Protein AF-A0A3E0QIV7-F1 (afdb_monomer_lite)

Sequence (89 aa):
MKRLHDTELLSEVPELIFLNLDDSDESYSARNFMSDFSELSDFIRNKCKLILLSGSRNDDLKHEMLLQPSVVRFLDTPLDAYQLREFIV

Structure (mmCIF, N/CA/C/O backbone):
data_AF-A0A3E0QIV7-F1
#
_entry.id   AF-A0A3E0QIV7-F1
#
loop_
_atom_site.group_PDB
_atom_site.id
_atom_site.type_symbol
_atom_site.label_atom_id
_atom_site.label_alt_id
_atom_site.label_comp_id
_atom_site.label_asym_id
_atom_site.label_entity_id
_atom_site.label_seq_id
_atom_site.pdbx_PDB_ins_code
_atom_site.Cartn_x
_atom_site.Cartn_y
_atom_site.Cartn_z
_atom_site.occupancy
_atom_site.B_iso_or_equiv
_atom_site.auth_seq_id
_atom_site.auth_comp_id
_atom_site.auth_asym_id
_atom_site.auth_atom_id
_atom_site.pdbx_PDB_model_num
ATOM 1 N N . MET A 1 1 ? -34.107 21.457 19.775 1.00 37.50 1 MET A N 1
ATOM 2 C CA . MET A 1 1 ? -34.124 20.068 19.266 1.00 37.50 1 MET A CA 1
ATOM 3 C C . MET A 1 1 ? -32.972 19.908 18.282 1.00 37.50 1 MET A C 1
ATOM 5 O O . MET A 1 1 ? -33.045 20.463 17.194 1.00 37.50 1 MET A O 1
ATOM 9 N N . LYS A 1 2 ? -31.869 19.268 18.698 1.00 40.19 2 LYS A N 1
ATOM 10 C CA . LYS A 1 2 ? -30.707 18.991 17.834 1.00 40.19 2 LYS A CA 1
ATOM 11 C C . LYS A 1 2 ? -31.076 17.865 16.865 1.00 40.19 2 LYS A C 1
ATOM 13 O O . LYS A 1 2 ? -31.482 16.800 17.316 1.00 40.19 2 LYS A O 1
ATOM 18 N N . ARG A 1 3 ? -30.954 18.112 15.560 1.00 41.41 3 ARG A N 1
ATOM 19 C CA . ARG A 1 3 ? -31.056 17.080 14.523 1.00 41.41 3 ARG A CA 1
ATOM 20 C C . ARG A 1 3 ? -29.728 16.318 14.490 1.00 41.41 3 ARG A C 1
ATOM 22 O O . ARG A 1 3 ? -28.715 16.891 14.111 1.00 41.41 3 ARG A O 1
ATOM 29 N N . LEU A 1 4 ? -29.745 15.072 14.961 1.00 50.72 4 LEU A N 1
ATOM 30 C CA . LEU A 1 4 ? -28.725 14.058 14.689 1.00 50.72 4 LEU A CA 1
ATOM 31 C C . LEU A 1 4 ? -29.072 13.433 13.336 1.00 50.72 4 LEU A C 1
ATOM 33 O O . LEU A 1 4 ? -29.784 12.435 13.287 1.00 50.72 4 LEU A O 1
ATOM 37 N N . HIS A 1 5 ? -28.650 14.055 12.245 1.00 50.72 5 HIS A N 1
ATOM 38 C CA . HIS A 1 5 ? -28.666 13.407 10.940 1.00 50.72 5 HIS A CA 1
ATOM 39 C C . HIS A 1 5 ? -27.274 13.569 10.341 1.00 50.72 5 HIS A C 1
ATOM 41 O O . HIS A 1 5 ? -26.701 14.651 10.437 1.00 50.72 5 HIS A O 1
ATOM 47 N N . ASP A 1 6 ? -26.774 12.449 9.819 1.00 47.16 6 ASP A N 1
ATOM 48 C CA . ASP A 1 6 ? -25.497 12.242 9.127 1.00 47.16 6 ASP A CA 1
ATOM 49 C C . ASP A 1 6 ? -24.350 11.681 9.989 1.00 47.16 6 ASP A C 1
ATOM 51 O O . ASP A 1 6 ? -23.216 12.145 9.964 1.00 47.16 6 ASP A O 1
ATOM 55 N N . THR A 1 7 ? -24.621 10.607 10.737 1.00 49.53 7 THR A N 1
ATOM 56 C CA . THR A 1 7 ? -23.606 9.552 10.907 1.00 49.53 7 THR A CA 1
ATOM 57 C C . THR A 1 7 ? -23.654 8.654 9.674 1.00 49.53 7 THR A C 1
ATOM 59 O O . THR A 1 7 ? -24.518 7.777 9.598 1.00 49.53 7 THR A O 1
ATOM 62 N N . GLU A 1 8 ? -22.763 8.874 8.706 1.00 50.88 8 GLU A N 1
ATOM 63 C CA . GLU A 1 8 ? -22.458 7.848 7.704 1.00 50.88 8 GLU A CA 1
ATOM 64 C C . GLU A 1 8 ? -21.999 6.590 8.451 1.00 50.88 8 GLU A C 1
ATOM 66 O O . GLU A 1 8 ? -21.166 6.656 9.361 1.00 50.88 8 GLU A O 1
ATOM 71 N N . LEU A 1 9 ? -22.579 5.434 8.123 1.00 47.75 9 LEU A N 1
ATOM 72 C CA . LEU A 1 9 ? -22.005 4.171 8.569 1.00 47.75 9 LEU A CA 1
ATOM 73 C C . LEU A 1 9 ? -20.555 4.142 8.060 1.00 47.75 9 LEU A C 1
ATOM 75 O O . LEU A 1 9 ? -20.329 4.325 6.868 1.00 47.75 9 LEU A O 1
ATOM 79 N N . LEU A 1 10 ? -19.589 3.861 8.938 1.00 52.28 10 LEU A N 1
ATOM 80 C CA . LEU A 1 10 ? -18.203 3.486 8.604 1.00 52.28 10 LEU A CA 1
ATOM 81 C C . LEU A 1 10 ? -18.168 2.137 7.844 1.00 52.28 10 LEU A C 1
ATOM 83 O O . LEU A 1 10 ? -17.431 1.223 8.215 1.00 52.28 10 LEU A O 1
ATOM 87 N N . SER A 1 11 ? -19.039 1.945 6.849 1.00 53.31 11 SER A N 1
ATOM 88 C CA . SER A 1 11 ? -19.378 0.629 6.325 1.00 53.31 11 SER A CA 1
ATOM 89 C C . SER A 1 11 ? -18.210 -0.043 5.631 1.00 53.31 11 SER A C 1
ATOM 91 O O . SER A 1 11 ? -18.145 -1.263 5.690 1.00 53.31 11 SER A O 1
ATOM 93 N N . GLU A 1 12 ? -17.249 0.669 5.043 1.00 71.56 12 GLU A N 1
ATOM 94 C CA . GLU A 1 12 ? -16.237 -0.015 4.229 1.00 71.56 12 GLU A CA 1
ATOM 95 C C . GLU A 1 12 ? -14.851 0.608 4.381 1.00 71.56 12 GLU A C 1
ATOM 97 O O . GLU A 1 12 ? -14.262 1.116 3.435 1.00 71.56 12 GLU A O 1
ATOM 102 N N . VAL A 1 13 ? -14.281 0.535 5.592 1.00 82.56 13 VAL A N 1
ATOM 103 C CA . VAL A 1 13 ? -12.811 0.529 5.692 1.00 82.56 13 VAL A CA 1
ATOM 104 C C . VAL A 1 13 ? -12.310 -0.642 4.837 1.00 82.56 13 VAL A C 1
ATOM 106 O O . VAL A 1 13 ? -12.692 -1.779 5.153 1.00 82.56 13 VAL A O 1
ATOM 109 N N . PRO A 1 14 ? -11.504 -0.389 3.789 1.00 86.69 14 PRO A N 1
ATOM 110 C CA . PRO A 1 14 ? -11.031 -1.434 2.896 1.00 86.69 14 PRO A CA 1
ATOM 111 C C . PRO A 1 14 ? -10.164 -2.429 3.665 1.00 86.69 14 PRO A C 1
ATOM 113 O O . PRO A 1 14 ? -9.422 -2.062 4.575 1.00 86.69 14 PRO A O 1
ATOM 116 N N . GLU A 1 15 ? -10.264 -3.701 3.300 1.00 89.19 15 GLU A N 1
ATOM 117 C CA . GLU A 1 15 ? -9.420 -4.747 3.883 1.00 89.19 15 GLU A CA 1
ATOM 118 C C . GLU A 1 15 ? -8.030 -4.765 3.243 1.00 89.19 15 GLU A C 1
ATOM 120 O O . GLU A 1 15 ? -7.058 -5.166 3.882 1.00 89.19 15 GLU A O 1
ATOM 125 N N . LEU A 1 16 ? -7.927 -4.303 1.993 1.00 89.50 16 LEU A N 1
ATOM 126 C CA . LEU A 1 16 ? -6.717 -4.384 1.191 1.00 89.50 16 LEU A CA 1
ATOM 127 C C . 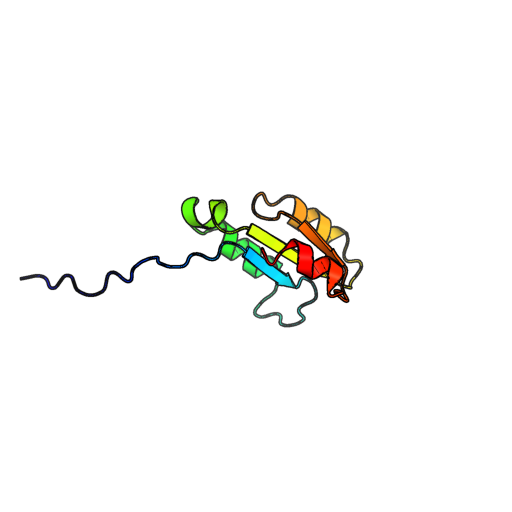LEU A 1 16 ? -6.571 -3.167 0.271 1.00 89.50 16 LEU A C 1
ATOM 129 O O . LEU A 1 16 ? -7.516 -2.792 -0.421 1.00 89.50 16 LEU A O 1
ATOM 133 N N . ILE A 1 17 ? -5.374 -2.587 0.2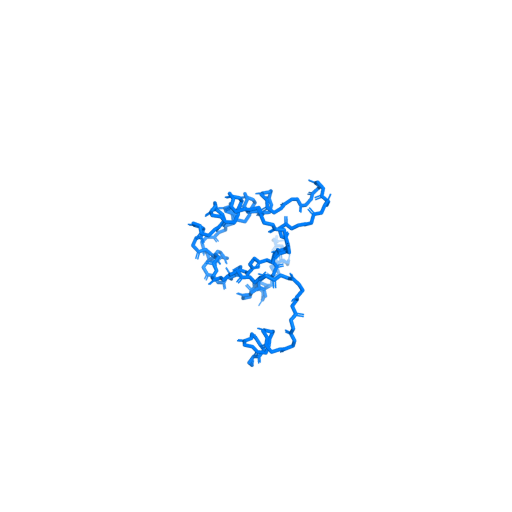31 1.00 91.12 17 ILE A N 1
ATOM 134 C CA . ILE A 1 17 ? -4.985 -1.525 -0.703 1.00 91.12 17 ILE A CA 1
ATOM 135 C C . ILE A 1 17 ? -3.718 -1.961 -1.432 1.00 91.12 17 ILE A C 1
ATOM 137 O O . ILE A 1 17 ? -2.753 -2.415 -0.815 1.00 91.12 17 ILE A O 1
ATOM 141 N N . PHE A 1 18 ? -3.711 -1.779 -2.748 1.00 90.81 18 PHE A N 1
ATOM 142 C CA . PHE A 1 18 ? -2.521 -1.926 -3.576 1.00 90.81 18 PHE A CA 1
ATOM 143 C C . PHE A 1 18 ? -1.886 -0.548 -3.763 1.00 90.81 18 PHE A C 1
ATOM 145 O O . PHE A 1 18 ? -2.497 0.338 -4.357 1.00 90.81 18 PHE A O 1
ATOM 152 N N . LEU A 1 19 ? -0.676 -0.366 -3.239 1.00 91.19 19 LEU A N 1
ATOM 153 C CA . LEU A 1 19 ? 0.072 0.885 -3.297 1.00 91.19 19 LEU A CA 1
ATOM 154 C C . LEU A 1 19 ? 1.210 0.759 -4.311 1.00 91.19 19 LEU A C 1
ATOM 156 O O . LEU A 1 19 ? 2.129 -0.036 -4.117 1.00 91.19 19 LEU A O 1
ATOM 160 N N . ASN A 1 20 ? 1.162 1.553 -5.379 1.00 89.50 20 ASN A N 1
ATOM 161 C CA . ASN A 1 20 ? 2.235 1.615 -6.365 1.00 89.50 20 ASN A CA 1
ATOM 162 C C . ASN A 1 20 ? 3.365 2.531 -5.877 1.00 89.50 20 ASN A C 1
ATOM 164 O O . ASN A 1 20 ? 3.145 3.713 -5.632 1.00 89.50 20 ASN A O 1
ATOM 168 N N . LEU A 1 21 ? 4.573 1.987 -5.737 1.00 88.50 21 LEU A N 1
ATOM 169 C CA . LEU A 1 21 ? 5.756 2.747 -5.328 1.00 88.50 21 LEU A CA 1
ATOM 170 C C . LEU A 1 21 ? 6.384 3.528 -6.481 1.00 88.50 21 LEU A C 1
ATOM 172 O O . LEU A 1 21 ? 7.114 4.483 -6.230 1.00 88.50 21 LEU A O 1
ATOM 176 N N . ASP A 1 22 ? 6.113 3.122 -7.720 1.00 85.12 22 ASP A N 1
ATOM 177 C CA . ASP A 1 22 ? 6.669 3.761 -8.914 1.00 85.12 22 ASP A CA 1
ATOM 178 C C . ASP A 1 22 ? 5.742 4.840 -9.481 1.00 85.12 22 ASP A C 1
ATOM 180 O O . ASP A 1 22 ? 5.941 5.289 -10.611 1.00 85.12 22 ASP A O 1
ATOM 184 N N . ASP A 1 23 ? 4.702 5.226 -8.737 1.00 79.06 23 ASP A N 1
ATOM 185 C CA . ASP A 1 23 ? 3.824 6.303 -9.169 1.00 79.06 23 ASP A CA 1
ATOM 186 C C . ASP A 1 23 ? 4.616 7.615 -9.252 1.00 79.06 23 ASP A C 1
ATOM 188 O O . ASP A 1 23 ? 5.284 8.030 -8.303 1.00 79.06 23 ASP A O 1
ATOM 192 N N . SER A 1 24 ? 4.585 8.235 -10.430 1.00 68.62 24 SER A N 1
ATOM 193 C CA . SER A 1 24 ? 5.326 9.459 -10.732 1.00 68.62 24 SER A CA 1
ATOM 194 C C . SER A 1 24 ? 4.560 10.729 -10.356 1.00 68.62 24 SER A C 1
ATOM 196 O O . SER A 1 24 ? 5.081 11.824 -10.561 1.00 68.62 24 SER A O 1
ATOM 198 N N . ASP A 1 25 ? 3.325 10.613 -9.856 1.00 76.38 25 ASP A N 1
ATOM 199 C CA . ASP A 1 25 ? 2.578 11.765 -9.356 1.00 76.38 25 ASP A CA 1
ATOM 200 C C . ASP A 1 25 ? 3.125 12.208 -7.989 1.00 76.38 25 ASP A C 1
ATOM 202 O O . ASP A 1 25 ? 2.869 11.599 -6.949 1.00 76.38 25 ASP A O 1
ATOM 206 N N . GLU A 1 26 ? 3.875 13.311 -7.986 1.00 67.38 26 GLU A N 1
ATOM 207 C CA . GLU A 1 26 ? 4.441 13.912 -6.771 1.00 67.38 26 GLU A CA 1
ATOM 208 C C . GLU A 1 26 ? 3.365 14.301 -5.743 1.00 67.38 26 GLU A C 1
ATOM 210 O O . GLU A 1 26 ? 3.638 14.333 -4.539 1.00 67.38 26 GLU A O 1
ATOM 215 N N . SER A 1 27 ? 2.132 14.547 -6.197 1.00 70.06 27 SER A N 1
ATOM 216 C CA . SER A 1 27 ? 0.991 14.876 -5.337 1.00 70.06 27 SER A CA 1
ATOM 217 C C . SER A 1 27 ? 0.544 13.676 -4.497 1.00 70.06 27 SER A C 1
ATOM 219 O O . SER A 1 27 ? -0.008 13.860 -3.414 1.00 70.06 27 SER A O 1
ATOM 221 N N . TYR A 1 28 ? 0.818 12.457 -4.972 1.00 70.81 28 TYR A N 1
ATOM 222 C CA . TYR A 1 28 ? 0.446 11.186 -4.350 1.00 70.81 28 TYR A CA 1
ATOM 223 C C . TYR A 1 28 ? 1.640 10.227 -4.300 1.00 70.81 28 TYR A C 1
ATOM 225 O O . TYR A 1 28 ? 1.574 9.079 -4.734 1.00 70.81 28 TYR A O 1
ATOM 233 N N . SER A 1 29 ? 2.752 10.680 -3.719 1.00 85.19 29 SER A N 1
ATOM 234 C CA . SER A 1 29 ? 3.877 9.777 -3.475 1.00 85.19 29 SER A CA 1
ATOM 235 C C . SER A 1 29 ? 3.519 8.703 -2.438 1.00 85.19 29 SER A C 1
ATOM 237 O O . SER A 1 29 ? 2.836 8.970 -1.443 1.00 85.19 29 SER A O 1
ATOM 239 N N . ALA A 1 30 ? 4.055 7.491 -2.610 1.00 86.75 30 ALA A N 1
ATOM 240 C CA . ALA A 1 30 ? 3.877 6.400 -1.649 1.00 86.75 30 ALA A CA 1
ATOM 241 C C . ALA A 1 30 ? 4.337 6.779 -0.228 1.00 86.75 30 ALA A C 1
ATOM 243 O O . ALA A 1 30 ? 3.744 6.340 0.753 1.00 86.75 30 ALA A O 1
ATOM 244 N N . ARG A 1 31 ? 5.360 7.637 -0.104 1.00 87.69 31 ARG A N 1
ATOM 245 C CA . ARG A 1 31 ? 5.825 8.160 1.191 1.00 87.69 31 ARG A CA 1
ATOM 246 C C . ARG A 1 31 ? 4.766 9.033 1.863 1.00 87.69 31 ARG A C 1
ATOM 248 O O . ARG A 1 31 ? 4.507 8.846 3.048 1.00 87.69 31 ARG A O 1
ATOM 255 N N . ASN A 1 32 ? 4.142 9.939 1.111 1.00 89.12 32 ASN A N 1
ATOM 256 C CA . ASN A 1 32 ? 3.088 10.809 1.637 1.00 89.12 32 ASN A CA 1
ATOM 257 C C . ASN A 1 32 ? 1.872 9.981 2.057 1.00 89.12 32 ASN A C 1
ATOM 259 O O . ASN A 1 32 ? 1.416 10.111 3.187 1.00 89.12 32 ASN A O 1
ATOM 263 N N . PHE A 1 33 ? 1.439 9.041 1.208 1.00 91.00 33 PHE A N 1
ATOM 264 C CA . PHE A 1 33 ? 0.354 8.123 1.556 1.00 91.00 33 PHE A CA 1
ATOM 265 C C . PHE A 1 33 ? 0.637 7.376 2.862 1.00 91.00 33 PHE A C 1
ATOM 267 O O . PHE A 1 33 ? -0.234 7.269 3.718 1.00 91.00 33 PHE A O 1
ATOM 274 N N . MET A 1 34 ? 1.856 6.862 3.036 1.00 90.19 34 MET A N 1
ATOM 275 C CA . MET A 1 34 ? 2.219 6.112 4.237 1.00 90.19 34 MET A CA 1
ATOM 276 C C . MET A 1 34 ? 2.287 6.995 5.481 1.00 90.19 34 MET A C 1
ATOM 278 O O . MET A 1 34 ? 1.884 6.544 6.553 1.00 90.19 34 MET A O 1
ATOM 282 N N . SER A 1 35 ? 2.731 8.247 5.338 1.00 90.44 35 SER A N 1
ATOM 283 C CA . SER A 1 35 ? 2.653 9.247 6.405 1.00 90.44 35 SER A CA 1
ATOM 284 C C . SER A 1 35 ? 1.202 9.463 6.832 1.00 90.44 35 SER A C 1
ATOM 286 O O . SER A 1 35 ? 0.873 9.231 7.993 1.00 90.44 35 SER A O 1
ATOM 288 N N . ASP A 1 36 ? 0.316 9.777 5.889 1.00 91.44 36 ASP A N 1
ATOM 289 C CA . ASP A 1 36 ? -1.101 10.046 6.160 1.00 91.44 36 ASP A CA 1
ATOM 290 C C . ASP A 1 36 ? -1.812 8.810 6.733 1.00 91.44 36 ASP A C 1
ATOM 292 O O . ASP A 1 36 ? -2.564 8.884 7.707 1.00 91.44 36 ASP A O 1
ATOM 296 N N . PHE A 1 37 ? -1.524 7.629 6.181 1.00 91.88 37 PHE A N 1
ATOM 297 C CA . PHE A 1 37 ? -2.056 6.357 6.662 1.00 91.88 37 PHE A CA 1
ATOM 298 C C . PHE A 1 37 ? -1.608 6.058 8.098 1.00 91.88 37 PHE A C 1
ATOM 300 O O . PHE A 1 37 ? -2.382 5.521 8.896 1.00 91.88 37 PHE A O 1
ATOM 307 N N . SER A 1 38 ? -0.374 6.426 8.455 1.00 90.88 38 SER A N 1
ATOM 308 C CA . SER A 1 38 ? 0.145 6.264 9.813 1.00 90.88 38 SER A CA 1
ATOM 309 C C . SER A 1 38 ? -0.549 7.167 10.831 1.00 90.88 38 SER A C 1
ATOM 311 O O . SER A 1 38 ? -0.507 6.857 12.015 1.00 90.88 38 SER A O 1
ATOM 313 N N . GLU A 1 39 ? -1.252 8.218 10.409 1.00 93.38 39 GLU A N 1
ATOM 314 C CA . GLU A 1 39 ? -2.015 9.102 11.300 1.00 93.38 39 GLU A CA 1
ATOM 315 C C . GLU A 1 39 ? -3.463 8.624 11.524 1.00 93.38 39 GLU A C 1
ATOM 317 O O . GLU A 1 39 ? -4.139 9.081 12.450 1.00 93.38 39 GLU A O 1
ATOM 322 N N . LEU A 1 40 ? -3.942 7.659 10.730 1.00 91.38 40 LEU A N 1
ATOM 323 C CA . LEU A 1 40 ? -5.288 7.093 10.865 1.00 91.38 40 LEU A CA 1
ATOM 324 C C . LEU A 1 40 ? -5.463 6.310 12.171 1.00 91.38 40 LEU A C 1
ATOM 326 O O . LEU A 1 40 ? -4.512 5.826 12.768 1.00 91.38 40 LEU A O 1
ATOM 330 N N . SER A 1 41 ? -6.705 6.120 12.619 1.00 92.00 41 SER A N 1
ATOM 331 C CA . SER A 1 41 ? -6.971 5.350 13.845 1.00 92.00 41 SER A CA 1
ATOM 332 C C . SER A 1 41 ? -6.412 3.918 13.791 1.00 92.00 41 SER A C 1
ATOM 334 O O . SER A 1 41 ? -6.406 3.283 12.732 1.00 92.00 41 SER A O 1
ATOM 336 N N . ASP A 1 42 ? -6.050 3.361 14.953 1.00 90.06 42 ASP A N 1
ATOM 337 C CA . ASP A 1 42 ? -5.643 1.952 15.082 1.00 90.06 42 ASP A CA 1
ATOM 338 C C . ASP A 1 42 ? -6.660 0.988 14.469 1.00 90.06 42 ASP A C 1
ATOM 340 O O . ASP A 1 42 ? -6.283 -0.013 13.868 1.00 90.06 42 ASP A O 1
ATOM 344 N N . PHE A 1 43 ? -7.955 1.297 14.586 1.00 90.06 43 PHE A N 1
ATOM 345 C CA . PHE A 1 43 ? -9.017 0.502 13.976 1.00 90.06 43 PHE A CA 1
ATOM 346 C C . PHE A 1 43 ? -8.827 0.367 12.458 1.00 90.06 43 PHE A C 1
ATOM 348 O O . PHE A 1 43 ? -8.885 -0.743 11.929 1.00 90.06 43 PHE A O 1
ATOM 355 N N . ILE A 1 44 ? -8.550 1.479 11.771 1.00 90.06 44 ILE A N 1
ATOM 356 C CA . ILE A 1 44 ? -8.347 1.494 10.319 1.00 90.06 44 ILE A CA 1
ATOM 357 C C . ILE A 1 44 ? -7.050 0.774 9.955 1.00 90.06 44 ILE A C 1
ATOM 359 O O . ILE A 1 44 ? -7.075 -0.125 9.118 1.00 90.06 44 ILE A O 1
ATOM 363 N N . ARG A 1 45 ? -5.936 1.106 10.619 1.00 91.62 45 ARG A N 1
ATOM 364 C CA . ARG A 1 45 ? -4.622 0.505 10.326 1.00 91.62 45 ARG A CA 1
ATOM 365 C C . ARG A 1 45 ? -4.587 -1.002 10.590 1.00 91.62 45 ARG A C 1
ATOM 367 O O . ARG A 1 45 ? -3.931 -1.749 9.874 1.00 91.62 45 ARG A O 1
ATOM 374 N N . ASN A 1 46 ? -5.325 -1.475 11.592 1.00 89.94 46 ASN A N 1
ATOM 375 C CA . ASN A 1 46 ? -5.401 -2.904 11.886 1.00 89.94 46 ASN A CA 1
ATOM 376 C C . ASN A 1 46 ? -6.266 -3.661 10.874 1.00 89.94 46 ASN A C 1
ATOM 378 O O . ASN A 1 46 ? -5.917 -4.793 10.523 1.00 89.94 46 ASN A O 1
ATOM 382 N N . LYS A 1 47 ? -7.359 -3.046 10.401 1.00 89.88 47 LYS A N 1
ATOM 383 C CA . LYS A 1 47 ? -8.283 -3.649 9.433 1.00 89.88 47 LYS A CA 1
ATOM 384 C C . LYS A 1 47 ? -7.746 -3.620 7.997 1.00 89.88 47 LYS A C 1
ATOM 386 O O . LYS A 1 47 ? -7.919 -4.599 7.282 1.00 89.88 47 LYS A O 1
ATOM 391 N N . CYS A 1 48 ? -7.086 -2.539 7.594 1.00 91.69 48 CYS A N 1
ATOM 392 C CA . CYS A 1 48 ? -6.608 -2.339 6.230 1.00 91.69 48 CYS A CA 1
ATOM 393 C C . CYS A 1 48 ? -5.168 -2.832 6.056 1.00 91.69 48 CYS A C 1
ATOM 395 O O . CYS A 1 48 ? -4.251 -2.351 6.722 1.00 91.69 48 CYS A O 1
ATOM 397 N N . LYS A 1 49 ? -4.952 -3.767 5.130 1.00 91.75 49 LYS A N 1
ATOM 398 C CA . LYS A 1 49 ? -3.628 -4.267 4.747 1.00 91.75 49 LYS A CA 1
ATOM 399 C C . LYS A 1 49 ? -3.143 -3.607 3.465 1.00 91.75 49 LYS A C 1
ATOM 401 O O . LYS A 1 49 ? -3.933 -3.263 2.593 1.00 91.75 49 LYS A O 1
ATOM 406 N N . LEU A 1 50 ? -1.833 -3.443 3.346 1.00 93.31 50 LEU A N 1
ATOM 407 C CA . LEU A 1 50 ? -1.184 -2.802 2.211 1.00 93.31 50 LEU A CA 1
ATOM 408 C C . LEU A 1 50 ? -0.328 -3.819 1.455 1.00 93.31 50 LEU A C 1
ATOM 410 O O . LEU A 1 50 ? 0.454 -4.566 2.053 1.00 93.31 50 LEU A O 1
ATOM 414 N N . ILE A 1 51 ? -0.462 -3.824 0.134 1.00 91.56 51 ILE A N 1
ATOM 415 C CA . ILE A 1 51 ? 0.412 -4.547 -0.788 1.00 91.56 51 ILE A CA 1
ATOM 416 C C . ILE A 1 51 ? 1.169 -3.521 -1.607 1.00 91.56 51 ILE A C 1
ATOM 418 O O . ILE A 1 51 ? 0.563 -2.679 -2.263 1.00 91.56 51 ILE A O 1
ATOM 422 N N . LEU A 1 52 ? 2.490 -3.613 -1.590 1.00 91.50 52 LEU A N 1
ATOM 423 C CA . LEU A 1 52 ? 3.344 -2.720 -2.359 1.00 91.50 52 LEU A CA 1
ATOM 424 C C . LEU A 1 52 ? 3.562 -3.282 -3.761 1.00 91.50 52 LEU A C 1
ATOM 426 O O . LEU A 1 52 ? 3.862 -4.467 -3.906 1.00 91.50 52 LEU A O 1
ATOM 430 N N . LEU A 1 53 ? 3.443 -2.431 -4.771 1.00 90.94 53 LEU A N 1
ATOM 431 C CA . LEU A 1 53 ? 3.726 -2.741 -6.167 1.00 90.94 53 LEU A CA 1
ATOM 432 C C . LEU A 1 53 ? 4.923 -1.914 -6.624 1.00 90.94 53 LEU A C 1
ATOM 434 O O . LEU A 1 53 ? 4.948 -0.707 -6.400 1.00 90.94 53 LEU A O 1
ATOM 438 N N . SER A 1 54 ? 5.902 -2.533 -7.272 1.00 89.56 54 SER A N 1
ATOM 439 C CA . SER A 1 54 ? 6.977 -1.795 -7.944 1.00 89.56 54 SER A CA 1
ATOM 440 C C . SER A 1 54 ? 7.611 -2.662 -9.025 1.00 89.56 54 SER A C 1
ATOM 442 O O . SER A 1 54 ? 7.777 -3.862 -8.855 1.00 89.56 54 SER A O 1
ATOM 444 N N . GLY A 1 55 ? 7.899 -2.085 -10.183 1.00 84.75 55 GLY A N 1
ATOM 445 C CA . GLY A 1 55 ? 8.792 -2.615 -11.211 1.00 84.75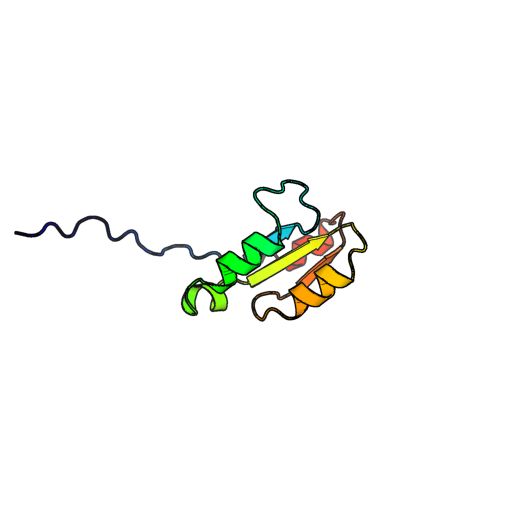 55 GLY A CA 1
ATOM 446 C C . GLY A 1 55 ? 10.198 -2.004 -11.158 1.00 84.75 55 GLY A C 1
ATOM 447 O O . GLY A 1 55 ? 11.083 -2.456 -11.887 1.00 84.75 55 GLY A O 1
ATOM 448 N N . SER A 1 56 ? 10.431 -0.987 -10.319 1.00 76.31 56 SER A N 1
ATOM 449 C CA . SER A 1 56 ? 11.752 -0.393 -10.113 1.00 76.31 56 SER A CA 1
ATOM 450 C C . SER A 1 56 ? 12.536 -1.085 -8.988 1.00 76.31 56 SER A C 1
ATOM 452 O O . SER A 1 56 ? 11.988 -1.601 -8.018 1.00 76.31 56 SER A O 1
ATOM 454 N N . ARG A 1 57 ? 13.871 -1.097 -9.099 1.00 68.19 57 ARG A N 1
ATOM 455 C CA . ARG A 1 57 ? 14.774 -1.633 -8.060 1.00 68.19 57 ARG A CA 1
ATOM 456 C C . ARG A 1 57 ? 15.096 -0.593 -6.985 1.00 68.19 57 ARG A C 1
ATOM 458 O O . ARG A 1 57 ? 16.262 -0.389 -6.651 1.00 68.19 57 ARG A O 1
ATOM 465 N N . ASN A 1 58 ? 14.093 0.128 -6.490 1.00 76.75 58 ASN A N 1
ATOM 466 C CA . ASN A 1 58 ? 14.301 1.046 -5.372 1.00 76.75 58 ASN A CA 1
ATOM 467 C C . ASN A 1 58 ? 14.287 0.269 -4.046 1.00 76.75 58 ASN A C 1
ATOM 469 O O . ASN A 1 58 ? 13.310 0.290 -3.292 1.00 76.75 58 ASN A O 1
ATOM 473 N N . ASP A 1 59 ? 15.377 -0.461 -3.802 1.00 81.50 59 ASP A N 1
ATOM 474 C CA . ASP A 1 59 ? 15.508 -1.375 -2.664 1.00 81.50 59 ASP A CA 1
ATOM 475 C C . ASP A 1 59 ? 15.427 -0.642 -1.314 1.00 81.50 59 ASP A C 1
ATOM 477 O O . ASP A 1 59 ? 14.883 -1.193 -0.356 1.00 81.50 59 ASP A O 1
ATOM 481 N N . ASP A 1 60 ? 15.871 0.617 -1.249 1.00 85.44 60 ASP A N 1
ATOM 482 C CA . ASP A 1 60 ? 15.824 1.433 -0.031 1.00 85.44 60 ASP A CA 1
ATOM 483 C C . ASP A 1 60 ? 14.384 1.784 0.361 1.00 85.44 60 ASP A C 1
ATOM 485 O O . ASP A 1 60 ? 13.967 1.543 1.497 1.00 85.44 60 ASP A O 1
ATOM 489 N N . LEU A 1 61 ? 13.590 2.298 -0.589 1.00 84.38 61 LEU A N 1
ATOM 490 C CA . LEU A 1 61 ? 12.175 2.603 -0.352 1.00 84.38 61 LEU A CA 1
ATOM 491 C C . LEU A 1 61 ? 11.396 1.330 -0.012 1.00 84.38 61 LEU A C 1
ATOM 493 O O . LEU A 1 61 ? 10.575 1.325 0.903 1.00 84.38 61 LEU A O 1
ATOM 497 N N . LYS A 1 62 ? 11.673 0.232 -0.718 1.00 84.94 62 LYS A N 1
ATOM 498 C CA . LYS A 1 62 ? 11.066 -1.069 -0.434 1.00 84.94 62 LYS A CA 1
ATOM 499 C C . LYS A 1 62 ? 11.372 -1.527 0.991 1.00 84.94 62 LYS A C 1
ATOM 501 O O . LYS A 1 62 ? 10.458 -1.946 1.697 1.00 84.94 62 LYS A O 1
ATOM 506 N N . HIS A 1 63 ? 12.631 -1.440 1.419 1.00 87.38 63 HIS A N 1
ATOM 507 C CA . HIS A 1 63 ? 13.036 -1.848 2.760 1.00 87.38 63 HIS A CA 1
ATOM 508 C C . HIS A 1 63 ? 12.361 -0.997 3.837 1.00 87.38 63 HIS A C 1
ATOM 510 O O . HIS A 1 63 ? 11.814 -1.547 4.788 1.00 87.38 63 HIS A O 1
ATOM 516 N N . GLU A 1 64 ? 12.328 0.323 3.653 1.00 88.88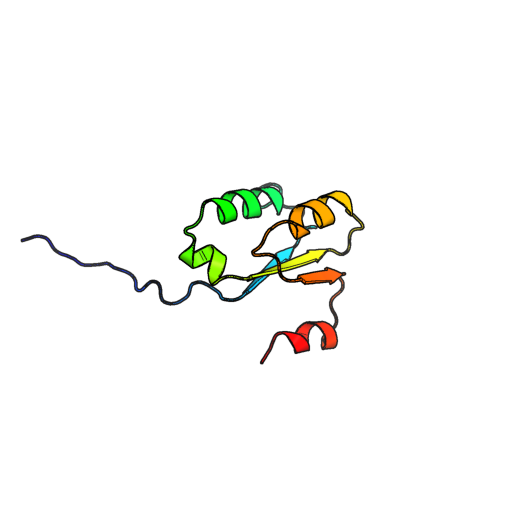 64 GLU A N 1
ATOM 517 C CA . GLU A 1 64 ? 11.647 1.251 4.557 1.00 88.88 64 GLU A CA 1
ATOM 518 C C . GLU A 1 64 ? 10.157 0.916 4.712 1.00 88.88 64 GLU A C 1
ATOM 520 O O . GLU A 1 64 ? 9.643 0.844 5.830 1.00 88.88 64 GLU A O 1
ATOM 525 N N . MET A 1 65 ? 9.463 0.664 3.600 1.00 88.31 65 MET A N 1
ATOM 526 C CA . MET A 1 65 ? 8.023 0.408 3.611 1.00 88.31 65 MET A CA 1
ATOM 527 C C . MET A 1 65 ? 7.670 -0.968 4.185 1.00 88.31 65 MET A C 1
ATOM 529 O O . MET A 1 65 ? 6.638 -1.113 4.834 1.00 88.31 65 MET A O 1
ATOM 533 N N . LEU A 1 66 ? 8.537 -1.972 4.028 1.00 86.75 66 LEU A N 1
ATOM 534 C CA . LEU A 1 66 ? 8.343 -3.301 4.622 1.00 86.75 66 LEU A CA 1
ATOM 535 C C . LEU A 1 66 ? 8.419 -3.312 6.157 1.00 86.75 66 LEU A C 1
ATOM 537 O O . LEU A 1 66 ? 7.956 -4.268 6.774 1.00 86.75 66 LEU A O 1
ATOM 541 N N . LEU A 1 67 ? 8.969 -2.269 6.788 1.00 88.56 67 LEU A N 1
ATOM 542 C CA . LEU A 1 67 ? 8.976 -2.138 8.250 1.00 88.56 67 LEU A CA 1
ATOM 543 C C . LEU A 1 67 ? 7.602 -1.751 8.819 1.00 88.56 67 LEU A C 1
ATOM 545 O O . LEU A 1 67 ? 7.394 -1.816 10.031 1.00 88.56 67 LEU A O 1
ATOM 549 N N . GLN A 1 68 ? 6.663 -1.337 7.966 1.00 88.38 68 GLN A N 1
ATOM 550 C CA . GLN A 1 68 ? 5.352 -0.860 8.385 1.00 88.38 68 GLN A CA 1
ATOM 551 C C . GLN A 1 68 ? 4.416 -2.046 8.676 1.00 88.38 68 GLN A C 1
ATOM 553 O O . GLN A 1 68 ? 4.175 -2.854 7.780 1.00 88.38 68 GLN A O 1
ATOM 558 N N . PRO A 1 69 ? 3.803 -2.147 9.875 1.00 88.75 69 PRO A N 1
ATOM 559 C CA . PRO A 1 69 ? 3.001 -3.318 10.268 1.00 88.75 69 PRO A CA 1
ATOM 560 C C . PRO A 1 69 ? 1.791 -3.614 9.374 1.00 88.75 69 PRO A C 1
ATOM 562 O O . PRO A 1 69 ? 1.274 -4.731 9.359 1.00 88.75 69 PRO A O 1
ATOM 565 N N . SER A 1 70 ? 1.306 -2.600 8.660 1.00 91.69 70 SER A N 1
ATOM 566 C CA . SER A 1 70 ? 0.148 -2.717 7.770 1.00 91.69 70 SER A CA 1
ATOM 567 C C . SER A 1 70 ? 0.533 -3.266 6.396 1.00 91.69 70 SER A C 1
ATOM 569 O O . SER A 1 70 ? -0.342 -3.725 5.666 1.00 91.69 70 SER A O 1
ATOM 571 N N . VAL A 1 71 ? 1.824 -3.261 6.048 1.00 92.62 71 VAL A N 1
ATOM 572 C CA . VAL A 1 71 ? 2.344 -3.835 4.806 1.00 92.62 71 VAL A CA 1
ATOM 573 C C . VAL A 1 71 ? 2.504 -5.339 4.976 1.00 92.62 71 VAL A C 1
ATOM 575 O O . VAL A 1 71 ? 3.273 -5.811 5.806 1.00 92.62 71 VAL A O 1
ATOM 578 N N . VAL A 1 72 ? 1.770 -6.106 4.171 1.00 91.62 72 VAL A N 1
ATOM 579 C CA . VAL A 1 72 ? 1.740 -7.574 4.280 1.00 91.62 72 VAL A CA 1
ATOM 580 C C . VAL A 1 72 ? 2.516 -8.271 3.175 1.00 91.62 72 VAL A C 1
ATOM 582 O O . VAL A 1 72 ? 2.897 -9.433 3.327 1.00 91.62 72 VAL A O 1
ATOM 585 N N . ARG A 1 73 ? 2.732 -7.596 2.042 1.00 88.25 73 ARG A N 1
ATOM 586 C CA . ARG A 1 73 ? 3.422 -8.183 0.896 1.00 88.25 73 ARG A CA 1
ATOM 587 C C . ARG A 1 73 ? 3.932 -7.118 -0.067 1.00 88.25 73 ARG A C 1
ATOM 589 O O . ARG A 1 73 ? 3.418 -6.005 -0.124 1.00 88.25 73 ARG A O 1
ATOM 596 N N . PHE A 1 74 ? 4.914 -7.517 -0.859 1.00 88.94 74 PHE A N 1
ATOM 597 C CA . PHE A 1 74 ? 5.424 -6.777 -1.997 1.00 88.94 74 PHE A CA 1
ATOM 598 C C . PHE A 1 74 ? 5.278 -7.633 -3.262 1.00 88.94 74 PHE A C 1
ATOM 600 O O . PHE A 1 74 ? 5.543 -8.836 -3.211 1.00 88.94 74 PHE A O 1
ATOM 607 N N . LEU A 1 75 ? 4.879 -7.023 -4.377 1.00 88.44 75 LEU A N 1
ATOM 608 C CA . LEU A 1 75 ? 4.782 -7.660 -5.686 1.00 88.44 75 LEU A CA 1
ATOM 609 C C . LEU A 1 75 ? 5.624 -6.891 -6.710 1.00 88.44 75 LEU A C 1
ATOM 611 O O . LEU A 1 75 ? 5.433 -5.691 -6.916 1.00 88.44 75 LEU A O 1
ATOM 615 N N . ASP A 1 76 ? 6.533 -7.612 -7.365 1.00 88.25 76 ASP A N 1
ATOM 616 C CA . ASP A 1 76 ? 7.292 -7.089 -8.497 1.00 88.25 76 ASP A CA 1
ATOM 617 C C . ASP A 1 76 ? 6.382 -6.998 -9.730 1.00 88.25 76 ASP A C 1
ATOM 619 O O . ASP A 1 76 ? 5.729 -7.976 -10.100 1.00 88.25 76 ASP A O 1
ATOM 623 N N . THR A 1 77 ? 6.330 -5.827 -10.365 1.00 86.69 77 THR A N 1
ATOM 624 C CA . THR A 1 77 ? 5.571 -5.624 -11.609 1.00 86.69 77 THR A CA 1
ATOM 625 C C . THR A 1 77 ? 6.448 -5.902 -12.846 1.00 86.69 77 THR A C 1
ATOM 627 O O . THR A 1 77 ? 7.669 -5.739 -12.772 1.00 86.69 77 THR A O 1
ATOM 630 N N . PRO A 1 78 ? 5.875 -6.316 -13.999 1.00 86.81 78 PRO A N 1
ATOM 631 C CA . PRO A 1 78 ? 4.445 -6.471 -14.285 1.00 86.81 78 PRO A CA 1
ATOM 632 C C . PRO 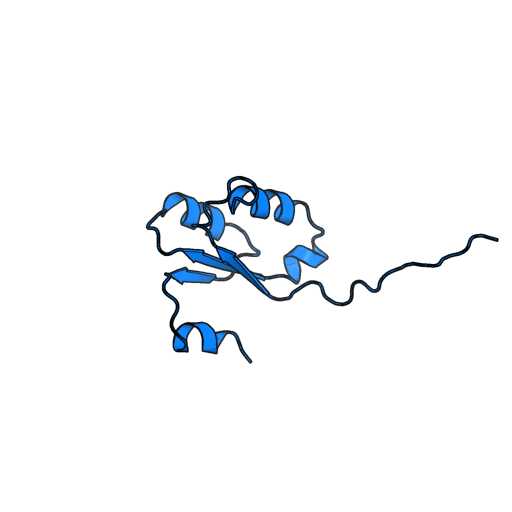A 1 78 ? 3.813 -7.656 -13.547 1.00 86.81 78 PRO A C 1
ATOM 634 O O . PRO A 1 78 ? 4.418 -8.718 -13.439 1.00 86.81 78 PRO A O 1
ATOM 637 N N . LEU A 1 79 ? 2.580 -7.463 -13.067 1.00 84.31 79 LEU A N 1
ATOM 638 C CA . LEU A 1 79 ? 1.818 -8.515 -12.394 1.00 84.31 79 LEU A CA 1
ATOM 639 C C . LEU A 1 79 ? 1.217 -9.478 -13.414 1.00 84.31 79 LEU A C 1
ATOM 641 O O . LEU A 1 79 ? 0.625 -9.044 -14.407 1.00 84.31 79 LEU A O 1
ATOM 645 N N . ASP A 1 80 ? 1.294 -10.773 -13.134 1.00 82.56 80 ASP A N 1
ATOM 646 C CA . ASP A 1 80 ? 0.543 -11.785 -13.866 1.00 82.56 80 ASP A CA 1
ATOM 647 C C . ASP A 1 80 ? -0.752 -12.198 -13.133 1.00 82.56 80 ASP A C 1
ATOM 649 O O . ASP A 1 80 ? -0.962 -11.957 -11.939 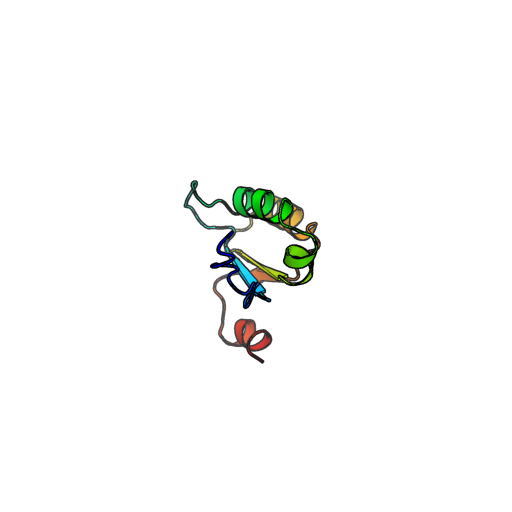1.00 82.56 80 ASP A O 1
ATOM 653 N N . ALA A 1 81 ? -1.668 -12.827 -13.874 1.00 80.31 81 ALA A N 1
ATOM 654 C CA . ALA A 1 81 ? -2.959 -13.260 -13.339 1.00 80.31 81 ALA A CA 1
ATOM 655 C C . ALA A 1 81 ? -2.837 -14.349 -12.256 1.00 80.31 81 ALA A C 1
ATOM 657 O O . ALA A 1 81 ? -3.780 -14.555 -11.492 1.00 80.31 81 ALA A O 1
ATOM 658 N N . TYR A 1 82 ? -1.709 -15.060 -12.190 1.00 80.00 82 TYR A N 1
ATOM 659 C CA . TYR A 1 82 ? -1.455 -16.065 -11.165 1.00 80.00 82 TYR A CA 1
ATOM 660 C C . TYR A 1 82 ? -1.096 -15.393 -9.834 1.00 80.00 82 TYR A C 1
ATOM 662 O O . TYR A 1 82 ? -1.684 -15.729 -8.809 1.00 80.00 82 TYR A O 1
ATOM 670 N N . GLN A 1 83 ? -0.231 -14.377 -9.864 1.00 75.44 83 GLN A N 1
ATOM 671 C CA . GLN A 1 83 ? 0.123 -13.564 -8.701 1.00 75.44 83 GLN A CA 1
ATOM 672 C C . GLN A 1 83 ? -1.104 -12.866 -8.101 1.00 75.44 83 GLN A C 1
ATOM 674 O O . GLN A 1 83 ? -1.238 -12.809 -6.883 1.00 75.44 83 GLN A O 1
ATOM 679 N N . LEU A 1 84 ? -2.029 -12.378 -8.935 1.00 76.44 84 LEU A N 1
ATOM 680 C CA . LEU A 1 84 ? -3.260 -11.725 -8.471 1.00 76.44 84 LEU A CA 1
ATOM 681 C C . LEU A 1 84 ? -4.314 -12.704 -7.929 1.00 76.44 84 LEU A C 1
ATOM 683 O O . LEU A 1 84 ? -5.093 -12.342 -7.048 1.00 76.44 84 LEU A O 1
ATOM 687 N N . ARG A 1 85 ? -4.344 -13.946 -8.429 1.00 75.12 85 ARG A N 1
ATOM 688 C CA . ARG A 1 85 ? -5.308 -14.968 -7.986 1.00 75.12 85 ARG A CA 1
ATOM 689 C C . ARG A 1 85 ? -5.178 -15.329 -6.513 1.00 75.12 85 ARG A C 1
ATOM 691 O O . ARG A 1 85 ? -6.169 -15.738 -5.925 1.00 75.12 85 ARG A O 1
ATOM 698 N N . GLU A 1 86 ? -4.006 -15.154 -5.912 1.00 69.94 86 GLU A N 1
ATOM 699 C CA . GLU A 1 86 ? -3.828 -15.374 -4.472 1.00 69.94 86 GLU A CA 1
ATOM 700 C C . GLU A 1 86 ? -4.597 -14.362 -3.595 1.00 69.94 86 GLU A C 1
ATOM 702 O O . GLU A 1 86 ? -4.668 -14.558 -2.384 1.00 69.94 86 GLU A O 1
ATOM 707 N N . PHE A 1 87 ? -5.190 -13.307 -4.177 1.00 65.31 87 PHE A N 1
ATOM 708 C CA . PHE A 1 87 ? -5.878 -12.233 -3.444 1.00 65.31 87 PHE A CA 1
ATOM 709 C C . PHE A 1 87 ? -7.390 -12.139 -3.688 1.00 65.31 87 PHE A C 1
ATOM 711 O O . PHE A 1 87 ? -8.068 -11.424 -2.955 1.00 65.31 87 PHE A O 1
ATOM 718 N N . ILE A 1 88 ? -7.928 -12.827 -4.701 1.00 59.03 88 ILE A N 1
ATOM 719 C CA . ILE A 1 88 ? -9.371 -12.878 -4.979 1.00 59.03 88 ILE A CA 1
ATOM 720 C C . ILE A 1 88 ? -9.879 -14.219 -4.444 1.00 59.03 88 ILE A C 1
ATOM 722 O O . ILE A 1 88 ? -9.784 -15.233 -5.139 1.00 59.03 88 ILE A O 1
ATOM 726 N N . VAL A 1 89 ? -10.363 -14.226 -3.201 1.00 47.38 89 VAL A N 1
ATOM 727 C CA . VAL A 1 89 ? -11.046 -15.375 -2.579 1.00 47.38 89 VAL A CA 1
ATOM 728 C C . VAL A 1 89 ? -12.528 -15.073 -2.457 1.00 47.38 89 VAL A C 1
ATOM 730 O O . VAL A 1 89 ? -12.854 -13.971 -1.966 1.00 47.38 89 VAL A O 1
#

Radius of gyration: 16.13 Å; chains: 1; bounding box: 50×36×34 Å

pLDDT: mean 80.01, std 14.88, range [37.5, 93.38]

Secondary structure (DSSP, 8-state):
----------TT--SEEEEETT---GGG-HHHHHHHHHHS-HHHHHH-EEEEEESS--HHHHHHHHTSTTEEEEEESSPPHHHHHTT--

Foldseek 3Di:
DDDPDDPDPPPDLDQEDEAEQPDPPPVDHPVVVVVVLVPDDPVSLVRYAYEYEYQDPPVVVVVVVVVRPRYDYYDHDPDDPVNCVVPDD